Protein AF-A0A5E4BM49-F1 (afdb_monomer)

Radius of gyration: 10.78 Å; Cα contacts (8 Å, |Δi|>4): 62; chains: 1; bounding box: 28×20×25 Å

Foldseek 3Di:
DAEDCDDPDQWAQPPPDIYGHCQLADDDPVPDDPVSVVNSVVVVVVSVVVD

S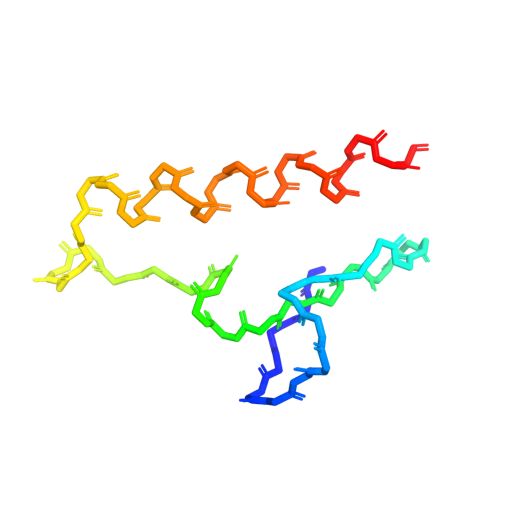equence (51 aa):
LLAVPKHPYAAMENWGLSIFVEQRILLDPSVSSISYLLDVTMVIVHEICHQ

Organism: Marmota monax (NCBI:txid9995)

Secondary structure (DSSP, 8-state):
-EEES--SSSEE--TT--EEEGGGT---TTT--HHHHHHHHHHHHHHHHT-

Solvent-accessible surface area (backbone atoms only — not comparable to full-atom values): 3100 Å² total; per-residue (Å²): 114,43,75,34,96,73,60,100,49,67,57,47,59,46,87,94,49,31,37,25,22,41,91,38,72,66,83,47,88,92,78,55,49,73,69,55,53,50,52,27,50,50,50,51,50,54,44,56,69,73,108

Mean predicted aligned error: 2.28 Å

pLDDT: mean 96.04, std 1.73, range [89.19, 97.94]

Structure (mmCIF, N/CA/C/O backbone):
data_AF-A0A5E4BM49-F1
#
_entry.id   AF-A0A5E4BM49-F1
#
loop_
_atom_site.group_PDB
_atom_site.id
_atom_site.type_symbol
_atom_site.label_atom_id
_atom_site.label_alt_id
_atom_site.label_comp_id
_atom_site.label_asym_id
_atom_site.label_entity_id
_atom_site.label_seq_id
_atom_site.pdbx_PDB_ins_code
_atom_site.Cartn_x
_atom_site.Cartn_y
_atom_site.Cartn_z
_atom_site.occupancy
_atom_site.B_iso_or_equiv
_atom_site.auth_seq_id
_atom_site.auth_comp_id
_atom_site.auth_asym_id
_atom_site.auth_atom_id
_atom_site.pdbx_PDB_model_num
ATOM 1 N N . LEU A 1 1 ? 2.083 5.891 -8.670 1.00 92.00 1 LEU A N 1
ATOM 2 C CA . LEU A 1 1 ? 1.784 4.777 -7.748 1.00 92.00 1 LEU A CA 1
ATOM 3 C C . LEU A 1 1 ? 0.756 3.879 -8.420 1.00 92.00 1 LEU A C 1
ATOM 5 O O . LEU A 1 1 ? -0.307 4.373 -8.777 1.00 92.00 1 LEU A O 1
ATOM 9 N N . LEU A 1 2 ? 1.086 2.612 -8.649 1.00 97.00 2 LEU A N 1
ATOM 10 C CA . LEU A 1 2 ? 0.206 1.634 -9.289 1.00 97.00 2 LEU A CA 1
ATOM 11 C C . LEU A 1 2 ? 0.007 0.442 -8.352 1.00 97.00 2 LEU A C 1
ATOM 13 O O . LEU A 1 2 ? 0.988 -0.173 -7.944 1.00 97.00 2 LEU A O 1
ATOM 17 N N . ALA A 1 3 ? -1.245 0.110 -8.040 1.00 97.44 3 ALA A N 1
ATOM 18 C CA . ALA A 1 3 ? -1.593 -1.108 -7.314 1.00 97.44 3 ALA A CA 1
ATOM 19 C C . ALA A 1 3 ? -1.744 -2.276 -8.300 1.00 97.44 3 ALA A C 1
ATOM 21 O O . ALA A 1 3 ? -2.457 -2.145 -9.297 1.00 97.44 3 ALA A O 1
ATOM 22 N N . VAL A 1 4 ? -1.086 -3.405 -8.033 1.00 97.62 4 VAL A N 1
ATOM 23 C CA . VAL A 1 4 ? -1.209 -4.632 -8.830 1.00 97.62 4 VAL A CA 1
ATOM 24 C C . VAL A 1 4 ? -1.611 -5.824 -7.953 1.00 97.62 4 VAL A C 1
ATOM 26 O O . VAL A 1 4 ? -1.119 -5.959 -6.832 1.00 97.62 4 VAL A O 1
ATOM 29 N N . PRO A 1 5 ? 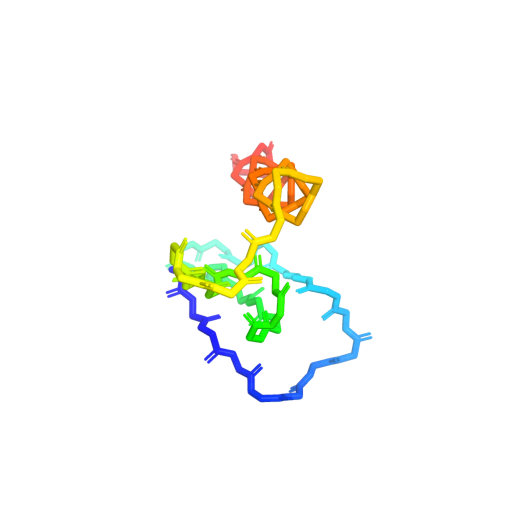-2.459 -6.739 -8.451 1.00 96.56 5 PRO A N 1
ATOM 30 C CA . PRO A 1 5 ? -2.963 -7.864 -7.658 1.00 96.56 5 PRO A CA 1
ATOM 31 C C . PRO A 1 5 ? -1.883 -8.906 -7.337 1.00 96.56 5 PRO A C 1
ATOM 33 O O . PRO A 1 5 ? -1.994 -9.658 -6.370 1.00 96.56 5 PRO A O 1
ATOM 36 N N . LYS A 1 6 ? -0.820 -8.975 -8.149 1.00 94.62 6 LYS A N 1
ATOM 37 C CA . LYS A 1 6 ? 0.315 -9.870 -7.919 1.00 94.62 6 LYS A CA 1
ATOM 38 C C . LYS A 1 6 ? 1.608 -9.245 -8.423 1.00 94.62 6 LYS A C 1
ATOM 40 O O . LYS A 1 6 ? 1.689 -8.819 -9.571 1.00 94.62 6 LYS A O 1
ATOM 45 N N . HIS A 1 7 ? 2.629 -9.270 -7.578 1.00 94.00 7 HIS A N 1
ATOM 46 C CA . HIS A 1 7 ? 3.989 -8.852 -7.895 1.00 94.00 7 HIS A CA 1
ATOM 47 C C . HIS A 1 7 ? 4.972 -9.713 -7.079 1.00 94.00 7 HIS A C 1
ATOM 49 O O . HIS A 1 7 ? 4.607 -10.151 -5.985 1.00 94.00 7 HIS A O 1
ATOM 55 N N . PR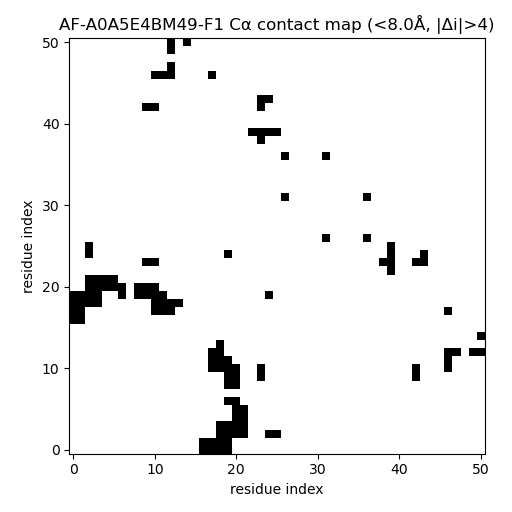O A 1 8 ? 6.184 -10.017 -7.584 1.00 93.88 8 PRO A N 1
ATOM 56 C CA . PRO A 1 8 ? 7.176 -10.798 -6.835 1.00 93.88 8 PRO A CA 1
ATOM 57 C C . PRO A 1 8 ? 7.663 -10.100 -5.556 1.00 93.88 8 PRO A C 1
ATOM 59 O O . PRO A 1 8 ? 8.057 -10.774 -4.608 1.00 93.88 8 PRO A O 1
ATOM 62 N N . TYR A 1 9 ? 7.604 -8.768 -5.522 1.00 93.88 9 TYR A N 1
ATOM 63 C CA . TYR A 1 9 ? 7.996 -7.934 -4.384 1.00 93.88 9 TYR A CA 1
ATOM 64 C C . TYR A 1 9 ? 6.818 -7.118 -3.858 1.00 93.88 9 TYR A C 1
ATOM 66 O O . TYR A 1 9 ? 5.847 -6.900 -4.580 1.00 93.88 9 TYR A O 1
ATOM 74 N N . ALA A 1 10 ? 6.931 -6.631 -2.622 1.00 93.06 10 ALA A N 1
ATOM 75 C CA . ALA A 1 10 ? 5.927 -5.772 -1.995 1.00 93.06 10 ALA A CA 1
ATOM 76 C C . ALA A 1 10 ? 5.709 -4.460 -2.770 1.00 93.06 10 ALA A C 1
ATOM 78 O O . ALA A 1 10 ? 4.565 -4.027 -2.926 1.00 93.06 10 ALA A O 1
ATOM 79 N N . ALA A 1 11 ? 6.792 -3.870 -3.271 1.00 97.12 11 ALA A N 1
ATOM 80 C CA . ALA A 1 11 ? 6.778 -2.701 -4.130 1.00 97.12 11 ALA A CA 1
ATOM 81 C C . ALA A 1 11 ? 8.051 -2.635 -5.002 1.00 97.12 11 ALA A C 1
ATOM 83 O O . ALA A 1 11 ? 8.899 -3.527 -4.901 1.00 97.12 11 ALA A O 1
ATOM 84 N N . MET A 1 12 ? 8.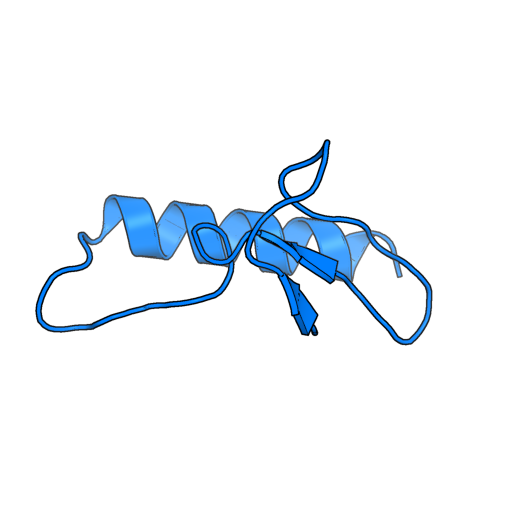108 -1.667 -5.919 1.00 97.00 12 MET A N 1
ATOM 85 C CA . MET A 1 12 ? 9.251 -1.380 -6.791 1.00 97.00 12 MET A CA 1
ATOM 86 C C . MET A 1 12 ? 9.267 0.100 -7.195 1.00 97.00 12 MET A C 1
ATOM 88 O O . MET A 1 12 ? 8.269 0.628 -7.702 1.00 97.00 12 MET A O 1
ATOM 92 N N . GLU A 1 13 ? 10.430 0.729 -7.078 1.00 97.31 13 GLU A N 1
ATOM 93 C CA . GLU A 1 13 ? 10.678 2.168 -7.160 1.00 97.31 13 GLU A CA 1
ATOM 94 C C . GLU A 1 13 ? 10.917 2.710 -8.582 1.00 97.31 13 GLU A C 1
ATOM 96 O O . GLU A 1 13 ? 11.708 3.637 -8.774 1.00 97.31 13 GLU A O 1
ATOM 101 N N . ASN A 1 14 ? 10.269 2.154 -9.613 1.00 95.94 14 ASN A N 1
ATOM 102 C CA . ASN A 1 14 ? 10.541 2.607 -10.984 1.00 95.94 14 ASN A CA 1
ATOM 103 C C . ASN A 1 14 ? 10.311 4.122 -11.115 1.00 95.94 14 ASN A C 1
ATOM 105 O O . ASN A 1 14 ? 9.271 4.642 -10.698 1.00 95.94 14 ASN A O 1
ATOM 109 N N . TRP A 1 15 ? 11.264 4.823 -11.732 1.00 94.81 15 TRP A N 1
ATOM 110 C CA . TRP A 1 15 ? 11.241 6.282 -11.789 1.00 94.81 15 TRP A CA 1
ATOM 111 C C . TRP A 1 15 ? 10.009 6.784 -12.550 1.00 94.81 15 TRP A C 1
ATOM 113 O O . TRP A 1 15 ? 9.806 6.474 -13.724 1.00 94.81 15 TRP A O 1
ATOM 123 N N . GLY A 1 16 ? 9.150 7.531 -11.853 1.00 93.50 16 GLY A N 1
ATOM 124 C CA . GLY A 1 16 ? 7.877 8.026 -12.387 1.00 93.50 16 GLY A CA 1
ATOM 125 C C . GLY A 1 16 ? 6.717 7.020 -12.342 1.00 93.50 16 GLY A C 1
ATOM 126 O O . GLY A 1 16 ? 5.579 7.408 -12.609 1.00 93.50 16 GLY A O 1
ATOM 127 N N . LEU A 1 17 ? 6.953 5.759 -11.956 1.00 96.19 17 LEU A N 1
ATOM 128 C CA . LEU A 1 17 ? 5.910 4.740 -11.806 1.00 96.19 17 LEU A CA 1
ATOM 129 C C . LEU A 1 17 ? 6.248 3.697 -10.730 1.00 96.19 17 LEU A C 1
ATOM 131 O O . LEU A 1 17 ? 6.523 2.538 -11.032 1.00 96.19 17 LEU A O 1
ATOM 135 N N . SER A 1 18 ? 6.136 4.070 -9.459 1.00 97.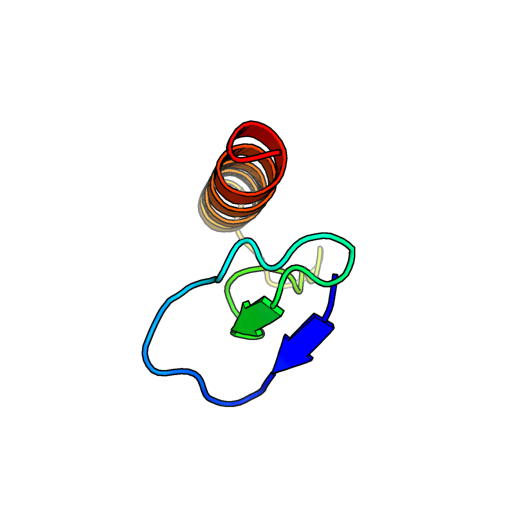00 18 SER A N 1
ATOM 136 C CA . SER A 1 18 ? 6.280 3.093 -8.375 1.00 97.00 18 SER A CA 1
ATOM 137 C C . SER A 1 18 ? 5.097 2.109 -8.350 1.00 97.00 18 SER A C 1
ATOM 139 O O . SER A 1 18 ? 3.931 2.531 -8.400 1.00 97.00 18 SER A O 1
ATOM 141 N N . ILE A 1 19 ? 5.395 0.811 -8.285 1.00 97.69 19 ILE A N 1
ATOM 142 C CA . ILE A 1 19 ? 4.436 -0.308 -8.332 1.00 97.69 19 ILE A CA 1
ATOM 143 C C . ILE A 1 19 ? 4.340 -0.930 -6.939 1.00 97.69 19 ILE A C 1
ATOM 145 O O . ILE A 1 19 ? 5.362 -1.119 -6.299 1.00 97.69 19 ILE A O 1
ATOM 149 N N . PHE A 1 20 ? 3.139 -1.280 -6.479 1.00 97.94 20 PHE A N 1
ATOM 150 C CA . PHE A 1 20 ? 2.884 -1.896 -5.173 1.00 97.94 20 PHE A CA 1
ATOM 151 C C . PHE A 1 20 ? 1.927 -3.067 -5.343 1.00 97.94 20 PHE A C 1
ATOM 153 O O . PHE A 1 20 ? 0.998 -2.990 -6.150 1.00 97.94 20 PHE A O 1
ATOM 160 N N . VAL A 1 21 ? 2.081 -4.121 -4.542 1.00 97.44 21 VAL A N 1
ATOM 161 C CA . V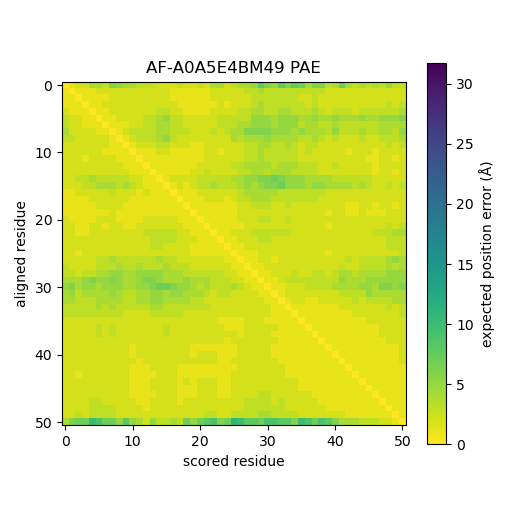AL A 1 21 ? 0.967 -5.066 -4.379 1.00 97.44 21 VAL A CA 1
ATOM 162 C C . VAL A 1 21 ? -0.192 -4.368 -3.674 1.00 97.44 21 VAL A C 1
ATOM 164 O O . VAL A 1 21 ? 0.027 -3.499 -2.830 1.00 97.44 21 VAL A O 1
ATOM 167 N N . GLU A 1 22 ? -1.427 -4.740 -3.996 1.00 96.75 22 GLU A N 1
ATOM 168 C CA . GLU A 1 22 ? -2.637 -4.117 -3.436 1.00 96.75 22 GLU A CA 1
ATOM 169 C C . GLU A 1 22 ? -2.597 -3.979 -1.902 1.00 96.75 22 GLU A C 1
ATOM 171 O O . GLU A 1 22 ? -2.918 -2.917 -1.370 1.00 96.75 22 GLU A O 1
ATOM 176 N N . GLN A 1 23 ? -2.087 -4.993 -1.191 1.00 95.12 23 GLN A N 1
ATOM 177 C CA . GLN A 1 23 ? -1.969 -5.011 0.277 1.00 95.12 23 GLN A CA 1
ATOM 178 C C . GLN A 1 23 ? -0.907 -4.048 0.845 1.00 95.12 23 GLN A C 1
ATOM 180 O O . GLN A 1 23 ? -0.691 -4.002 2.052 1.00 95.12 23 GLN A O 1
ATOM 185 N N . ARG A 1 24 ? -0.167 -3.337 -0.009 1.00 96.25 24 ARG A N 1
ATOM 186 C CA . ARG A 1 24 ? 0.899 -2.397 0.376 1.00 96.25 24 ARG A CA 1
ATOM 187 C C . ARG A 1 24 ? 0.610 -0.966 -0.062 1.00 96.25 24 ARG A C 1
ATOM 189 O O . ARG A 1 24 ? 1.475 -0.110 0.081 1.00 96.25 24 ARG A O 1
ATOM 196 N N . ILE A 1 25 ? -0.594 -0.704 -0.571 1.00 96.38 25 ILE A N 1
ATOM 197 C CA . ILE A 1 25 ? -1.015 0.633 -1.003 1.00 96.38 25 ILE A CA 1
ATOM 198 C C . ILE A 1 25 ? -2.499 0.924 -0.751 1.00 96.38 25 ILE A C 1
ATOM 200 O O . ILE A 1 25 ? -2.851 2.071 -0.485 1.00 96.38 25 ILE A O 1
ATOM 204 N N . LEU A 1 26 ? -3.378 -0.081 -0.819 1.00 96.12 26 LEU A N 1
ATOM 205 C CA . LEU A 1 26 ? -4.809 0.107 -0.590 1.00 96.12 26 LEU A CA 1
ATOM 206 C C . LEU A 1 26 ? -5.132 0.068 0.903 1.00 96.12 26 LEU A C 1
ATOM 208 O O . LEU A 1 26 ? -4.579 -0.740 1.651 1.00 96.12 26 LEU A O 1
ATOM 212 N N . LEU A 1 27 ? -6.060 0.927 1.321 1.00 95.88 27 LEU A N 1
ATOM 213 C CA . LEU A 1 27 ? -6.439 1.116 2.716 1.00 95.88 27 LEU A CA 1
ATOM 214 C C . LEU A 1 27 ? -7.951 1.290 2.827 1.00 95.88 27 LEU A C 1
ATOM 216 O O . LEU A 1 27 ? -8.532 2.109 2.116 1.00 95.88 27 LEU A O 1
ATOM 220 N N . ASP A 1 28 ? -8.572 0.534 3.729 1.00 95.94 28 ASP A N 1
ATOM 221 C CA . ASP A 1 28 ? -9.995 0.642 4.049 1.00 95.94 28 ASP A CA 1
ATOM 222 C C . ASP A 1 28 ? -10.145 1.029 5.529 1.00 95.94 28 ASP A C 1
ATOM 224 O O . ASP A 1 28 ? -9.867 0.203 6.399 1.00 95.94 28 ASP A O 1
ATOM 228 N N . PRO A 1 29 ? -10.604 2.250 5.855 1.00 92.50 29 PRO A N 1
ATOM 229 C CA . PRO A 1 29 ? -10.750 2.703 7.239 1.00 92.50 29 PRO A CA 1
ATOM 230 C C . PRO A 1 29 ? -11.674 1.839 8.106 1.00 92.50 29 PRO A C 1
ATOM 232 O O . PRO A 1 29 ? -11.583 1.895 9.330 1.00 92.50 29 PRO A O 1
ATOM 235 N N . SER A 1 30 ? -12.582 1.072 7.495 1.00 96.06 30 SER A N 1
ATOM 236 C CA . SER A 1 30 ? -13.534 0.222 8.213 1.00 96.06 30 SER A CA 1
ATOM 237 C C . SER A 1 30 ? -12.969 -1.153 8.586 1.00 96.06 30 SER A C 1
ATOM 239 O O . SER A 1 30 ? -13.482 -1.792 9.504 1.00 96.06 30 SER A O 1
ATOM 241 N N . VAL A 1 31 ? -11.897 -1.596 7.915 1.00 95.06 31 VAL A N 1
ATOM 242 C CA . VAL A 1 31 ? -11.327 -2.951 8.058 1.00 95.06 31 VAL A CA 1
ATOM 243 C C . VAL A 1 31 ? -9.849 -2.927 8.461 1.00 95.06 31 VAL A C 1
ATOM 245 O O . VAL A 1 31 ? -9.380 -3.805 9.186 1.00 95.06 31 VAL A O 1
ATOM 248 N N . SER A 1 32 ? -9.090 -1.941 7.990 1.00 94.88 32 SER A N 1
ATOM 249 C CA . SER A 1 32 ? -7.647 -1.847 8.187 1.00 94.88 32 SER A CA 1
ATOM 250 C C . SER A 1 32 ? -7.282 -1.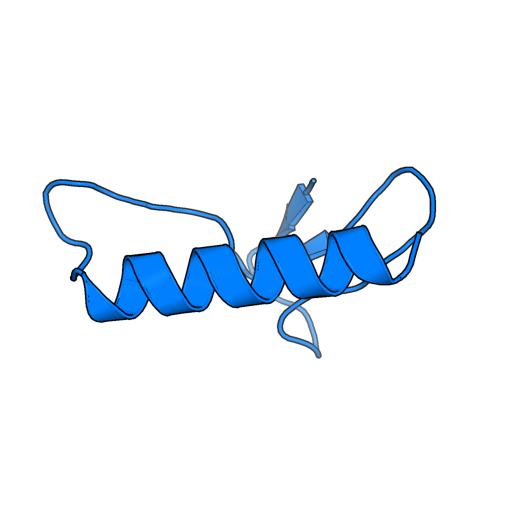462 9.623 1.00 94.88 32 SER A C 1
ATOM 252 O O . SER A 1 32 ? -7.814 -0.513 10.195 1.00 94.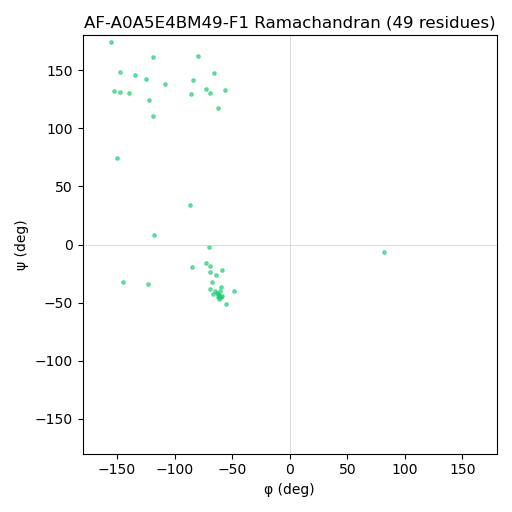88 32 SER A O 1
ATOM 254 N N . SER A 1 33 ? -6.313 -2.173 10.202 1.00 96.44 33 SER A N 1
ATOM 255 C CA . SER A 1 33 ? -5.767 -1.849 11.522 1.00 96.44 33 SER A CA 1
ATOM 256 C C . SER A 1 33 ? -4.758 -0.696 11.458 1.00 96.44 33 SER A C 1
ATOM 258 O O . SER A 1 33 ? -4.173 -0.410 10.413 1.00 96.44 33 SER A O 1
ATOM 260 N N . ILE A 1 34 ? -4.477 -0.071 12.605 1.00 96.69 34 ILE A N 1
ATOM 261 C CA . ILE A 1 34 ? -3.432 0.964 12.717 1.00 96.69 34 ILE A CA 1
ATOM 262 C C . ILE A 1 34 ? -2.051 0.404 12.336 1.00 96.69 34 ILE A C 1
ATOM 264 O O . ILE A 1 34 ? -1.265 1.094 11.694 1.00 96.69 34 ILE A O 1
ATOM 268 N N . SER A 1 35 ? -1.763 -0.856 12.680 1.00 97.00 35 SER A N 1
ATOM 269 C CA . SER A 1 35 ? -0.510 -1.512 12.278 1.00 97.00 35 SER A CA 1
ATOM 270 C C . SER A 1 35 ? -0.407 -1.629 10.759 1.00 97.00 35 SER A C 1
ATOM 272 O O . SER A 1 35 ? 0.642 -1.345 10.196 1.00 97.00 35 SER A O 1
ATOM 274 N N . TYR A 1 36 ? -1.504 -1.990 10.089 1.00 96.88 36 TYR A N 1
ATOM 275 C CA . TYR A 1 36 ? -1.540 -2.064 8.631 1.00 96.88 36 TYR A CA 1
ATOM 276 C C . TYR A 1 36 ? -1.351 -0.683 7.987 1.00 96.88 36 TYR A C 1
ATOM 278 O O . TYR A 1 36 ? -0.611 -0.550 7.016 1.00 96.88 36 TYR A O 1
ATOM 286 N N . LEU A 1 37 ? -1.957 0.362 8.560 1.00 96.94 37 LEU A N 1
ATOM 287 C CA . LEU A 1 37 ? -1.737 1.744 8.125 1.00 96.94 37 LEU A CA 1
ATOM 288 C C . LEU A 1 37 ? -0.260 2.153 8.230 1.00 96.94 37 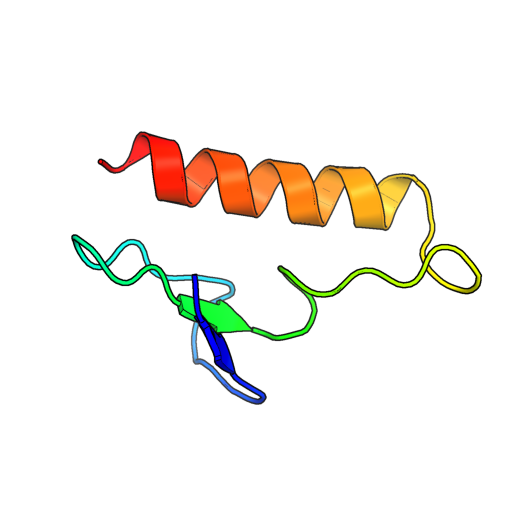LEU A C 1
ATOM 290 O O . LEU A 1 37 ? 0.273 2.753 7.295 1.00 96.94 37 LEU A O 1
ATOM 294 N N . LEU A 1 38 ? 0.402 1.818 9.340 1.00 97.62 38 LEU A N 1
ATOM 295 C CA . LEU A 1 38 ? 1.833 2.073 9.524 1.00 97.62 38 LEU A CA 1
ATOM 296 C C . LEU A 1 38 ? 2.678 1.310 8.499 1.00 97.62 38 LEU A C 1
ATOM 298 O O . LEU A 1 38 ? 3.549 1.913 7.876 1.00 97.62 38 LEU A O 1
ATOM 302 N N . ASP A 1 39 ? 2.382 0.031 8.266 1.00 96.81 39 ASP A N 1
ATOM 303 C CA . ASP A 1 39 ? 3.099 -0.797 7.292 1.00 96.81 39 ASP A CA 1
ATOM 304 C C . ASP A 1 39 ? 2.968 -0.250 5.864 1.00 96.81 39 ASP A C 1
ATOM 306 O O . ASP A 1 39 ? 3.968 -0.118 5.159 1.00 96.81 39 ASP A O 1
ATOM 310 N N . VAL A 1 40 ? 1.752 0.102 5.430 1.00 96.94 40 VAL A N 1
ATOM 311 C CA . VAL A 1 40 ? 1.510 0.707 4.106 1.00 96.94 40 VAL A CA 1
ATOM 312 C C . VAL A 1 40 ? 2.268 2.027 3.977 1.00 96.94 40 VAL A C 1
ATOM 314 O O . VAL A 1 40 ? 2.948 2.259 2.978 1.00 96.94 40 VAL A O 1
ATOM 317 N N . THR A 1 41 ? 2.212 2.870 5.009 1.00 97.44 41 THR A N 1
ATOM 318 C CA . THR A 1 41 ? 2.921 4.156 5.019 1.00 97.44 41 THR A CA 1
ATOM 319 C C . THR A 1 41 ? 4.431 3.956 4.910 1.00 97.44 41 THR A C 1
ATOM 321 O O . THR A 1 41 ? 5.084 4.648 4.133 1.00 97.44 41 THR A O 1
ATOM 324 N N . MET A 1 42 ? 4.990 2.989 5.643 1.00 97.75 42 MET A N 1
ATOM 325 C CA . MET A 1 42 ? 6.420 2.692 5.618 1.00 97.75 42 MET A CA 1
ATOM 326 C C . MET A 1 42 ? 6.882 2.262 4.224 1.00 97.75 42 MET A C 1
ATOM 328 O O . MET A 1 42 ? 7.907 2.750 3.756 1.00 97.75 42 MET A O 1
ATOM 332 N N . VAL A 1 43 ? 6.127 1.387 3.550 1.00 97.06 43 VAL A N 1
ATOM 333 C CA . VAL A 1 43 ? 6.487 0.933 2.199 1.00 97.06 43 VAL A CA 1
ATOM 334 C C . VAL A 1 43 ? 6.389 2.085 1.201 1.00 97.06 43 VAL A C 1
ATOM 336 O O . VAL A 1 43 ? 7.309 2.282 0.422 1.00 97.06 43 VAL A O 1
ATOM 339 N N . ILE A 1 44 ? 5.346 2.917 1.263 1.00 96.94 44 ILE A N 1
ATOM 340 C CA . ILE A 1 44 ? 5.241 4.094 0.383 1.00 96.94 44 ILE A CA 1
ATOM 341 C C . ILE A 1 44 ? 6.428 5.044 0.585 1.00 96.94 44 ILE A C 1
ATOM 343 O O . ILE A 1 44 ? 7.022 5.492 -0.394 1.00 96.94 44 ILE A O 1
ATOM 347 N N . VAL A 1 45 ? 6.798 5.333 1.836 1.00 97.81 45 VAL A N 1
ATOM 348 C CA . VAL A 1 45 ? 7.957 6.186 2.137 1.00 97.81 45 VAL A CA 1
ATOM 349 C C . VAL A 1 45 ? 9.254 5.548 1.638 1.00 97.81 45 VAL A C 1
ATOM 351 O O . VAL A 1 45 ? 10.066 6.251 1.049 1.00 97.81 45 VAL A O 1
ATOM 354 N N . HIS A 1 46 ? 9.431 4.235 1.809 1.00 97.44 46 HIS A N 1
ATOM 355 C CA . HIS A 1 46 ? 10.593 3.503 1.301 1.00 97.44 46 HIS A CA 1
ATOM 356 C C . HIS A 1 46 ? 10.776 3.701 -0.211 1.00 97.44 46 HIS A C 1
ATOM 358 O O . HIS A 1 46 ? 11.848 4.116 -0.640 1.00 97.44 46 HIS A O 1
ATOM 364 N N . GLU A 1 47 ? 9.721 3.494 -1.005 1.00 97.12 47 GLU A N 1
ATOM 365 C CA . GLU A 1 47 ? 9.790 3.641 -2.468 1.00 97.12 47 GLU A CA 1
ATOM 366 C C . GLU A 1 47 ? 10.002 5.092 -2.924 1.00 97.12 47 GLU A C 1
ATOM 368 O O . GLU A 1 47 ? 10.639 5.339 -3.950 1.00 97.12 47 GLU A O 1
ATOM 373 N N . ILE A 1 48 ? 9.464 6.064 -2.176 1.00 96.38 48 ILE A N 1
ATOM 374 C CA . ILE A 1 48 ? 9.684 7.492 -2.443 1.00 96.38 48 ILE A CA 1
ATOM 375 C C . ILE A 1 48 ? 11.134 7.882 -2.136 1.00 96.38 48 ILE A C 1
ATOM 377 O O . ILE A 1 48 ? 11.706 8.670 -2.878 1.00 96.38 48 ILE A O 1
ATOM 381 N N . CYS A 1 49 ? 11.739 7.339 -1.076 1.00 97.31 49 CYS A N 1
ATOM 382 C CA . CYS A 1 49 ? 13.124 7.633 -0.698 1.00 97.31 49 CYS A CA 1
ATOM 383 C C . CYS A 1 49 ? 14.172 7.082 -1.672 1.00 97.31 49 CYS A C 1
ATOM 385 O O . CYS A 1 49 ? 15.314 7.532 -1.626 1.00 97.31 49 CYS A O 1
ATOM 387 N N . HIS A 1 50 ? 13.814 6.118 -2.521 1.00 95.12 50 HIS A N 1
ATOM 388 C CA . HIS A 1 50 ? 14.692 5.670 -3.604 1.00 95.12 50 HIS A CA 1
ATOM 389 C C . HIS A 1 50 ? 14.803 6.679 -4.757 1.00 95.12 50 HIS A C 1
ATOM 391 O O . HIS A 1 50 ? 15.706 6.541 -5.580 1.00 95.12 50 HIS A O 1
ATOM 397 N N . GLN A 1 51 ? 13.895 7.663 -4.838 1.00 89.19 51 GLN A N 1
ATOM 398 C CA . GLN A 1 51 ? 13.933 8.737 -5.841 1.00 89.19 51 GLN A CA 1
ATOM 399 C C . GLN A 1 51 ? 14.921 9.838 -5.439 1.00 89.19 51 GLN A C 1
ATOM 401 O O . GLN A 1 51 ? 15.624 10.336 -6.347 1.00 89.19 51 GLN A O 1
#

Nearest PDB structures (foldseek):
  6rqx-assembly1_A  TM=9.829E-01  e=4.883E-03  Homo sapiens
  2yd0-assembly1_A  TM=9.796E-01  e=6.030E-03  Homo sapiens
  6oiu-assembly2_B  TM=9.567E-01  e=3.040E-02  Toxoplasma gondii ME49
  6oiu-assembly3_C  TM=9.584E-01  e=4.635E-02  Toxoplasma gondii ME49
  6oiu-assembly1_A  TM=9.586E-01  e=6.588E-02  Toxoplasma gondii ME49

InterPro domains:
  IPR014782 Peptidase M1, membrane alanine aminopeptidase [PF01433] (2-51)
  IPR027268 Peptidase M4/M1, CTD superfamily [G3DSA:1.10.390.10] (1-51)
  IPR050344 Peptidase M1 family aminopeptidases [PTHR11533] (1-51)